Protein AF-A0A846ADL7-F1 (afdb_monomer_lite)

Secondary structure (DSSP, 8-state):
----HHHHHTTT--SS-----TTHHHHHHHHHHHT--GGG--HHHH---THHHHHHHHHHHHHHHHHHHHHHHHHHHHHHHTT-

Structure (mmCIF, N/CA/C/O backbone):
data_AF-A0A846ADL7-F1
#
_entry.id   AF-A0A846ADL7-F1
#
loop_
_atom_site.group_PDB
_atom_site.id
_atom_site.type_symbol
_atom_site.label_atom_id
_atom_site.label_alt_id
_atom_site.label_comp_id
_atom_site.label_asym_id
_atom_site.label_entity_id
_atom_site.label_seq_id
_atom_site.pdbx_PDB_ins_code
_atom_site.Cartn_x
_atom_site.Cartn_y
_atom_site.Cartn_z
_atom_site.occupancy
_atom_site.B_iso_or_equiv
_atom_site.auth_seq_id
_atom_site.auth_comp_id
_atom_site.auth_asym_id
_atom_site.auth_atom_id
_atom_site.pdbx_PDB_model_num
ATOM 1 N N . MET A 1 1 ? 26.172 -8.124 -6.457 1.00 53.97 1 MET A N 1
ATOM 2 C CA . MET A 1 1 ? 25.499 -8.034 -7.770 1.00 53.97 1 MET A CA 1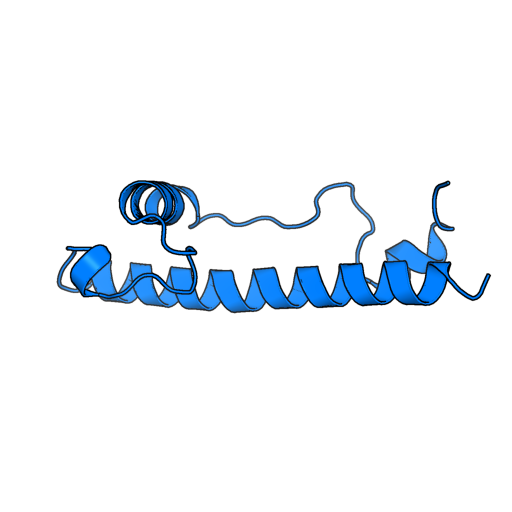
ATOM 3 C C . MET A 1 1 ? 24.593 -6.817 -7.755 1.00 53.97 1 MET A C 1
ATOM 5 O O . MET A 1 1 ? 23.840 -6.669 -6.804 1.00 53.97 1 MET A O 1
ATOM 9 N N . LEU A 1 2 ? 24.709 -5.947 -8.757 1.00 75.56 2 LEU A N 1
ATOM 10 C CA . LEU A 1 2 ? 23.813 -4.814 -9.008 1.00 75.56 2 LEU A CA 1
ATOM 11 C C . LEU A 1 2 ? 23.278 -4.971 -10.434 1.00 75.56 2 LEU A C 1
ATOM 13 O O . LEU A 1 2 ? 24.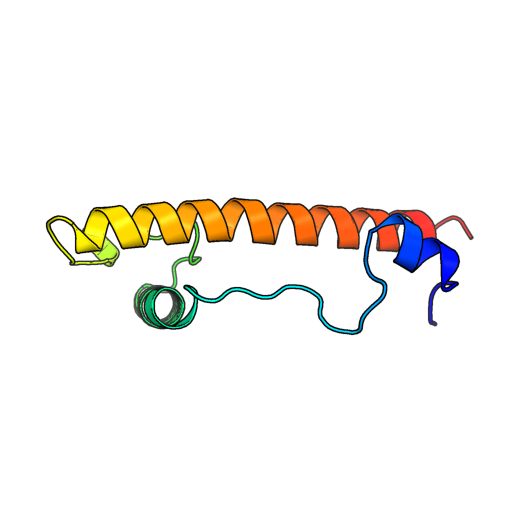036 -5.387 -11.312 1.00 75.56 2 LEU A O 1
ATOM 17 N N . LEU A 1 3 ? 21.993 -4.689 -10.655 1.00 84.19 3 LEU A N 1
ATOM 18 C CA . LEU A 1 3 ? 21.401 -4.767 -11.993 1.00 84.19 3 LEU A CA 1
ATOM 19 C C . LEU A 1 3 ? 21.891 -3.592 -12.861 1.00 84.19 3 LEU A C 1
ATOM 21 O O . LEU A 1 3 ? 22.298 -2.559 -12.328 1.00 84.19 3 LEU A O 1
ATOM 25 N N . PRO A 1 4 ? 21.850 -3.700 -14.199 1.00 86.44 4 PRO A N 1
ATOM 26 C CA . PRO A 1 4 ? 22.123 -2.557 -15.065 1.00 86.44 4 PRO A CA 1
ATOM 27 C C . PRO A 1 4 ? 21.118 -1.417 -14.831 1.00 86.44 4 PRO A C 1
ATOM 29 O O . PRO A 1 4 ? 19.919 -1.666 -14.713 1.00 86.44 4 PRO A O 1
ATOM 32 N N . ASN A 1 5 ? 21.576 -0.159 -14.871 1.00 85.81 5 ASN A N 1
ATOM 33 C CA . ASN A 1 5 ? 20.732 1.034 -14.658 1.00 85.81 5 ASN A CA 1
ATOM 34 C C . ASN A 1 5 ? 19.465 1.061 -15.529 1.00 85.81 5 ASN A C 1
ATOM 36 O O . ASN A 1 5 ? 18.405 1.465 -15.065 1.00 85.81 5 ASN A O 1
ATOM 40 N N . LYS A 1 6 ? 19.543 0.553 -16.766 1.00 86.44 6 LYS A N 1
ATOM 41 C CA . LYS A 1 6 ? 18.393 0.447 -17.678 1.00 86.44 6 LYS A CA 1
ATOM 42 C C . LYS A 1 6 ? 17.236 -0.375 -17.089 1.00 86.44 6 LYS A C 1
ATOM 44 O O . LYS A 1 6 ? 16.077 -0.064 -17.350 1.00 86.44 6 LYS A O 1
ATOM 49 N N . VAL A 1 7 ? 17.543 -1.410 -16.305 1.00 86.38 7 VAL A N 1
ATOM 50 C CA . VAL A 1 7 ? 16.542 -2.278 -15.666 1.00 86.38 7 VAL A CA 1
ATOM 51 C C . VAL A 1 7 ? 15.824 -1.515 -14.551 1.00 86.38 7 VAL A C 1
ATOM 53 O O . VAL A 1 7 ? 14.597 -1.522 -14.512 1.00 86.38 7 VAL A O 1
ATOM 56 N N . TYR A 1 8 ? 16.558 -0.763 -13.726 1.00 87.19 8 TYR A N 1
ATOM 57 C CA . TYR A 1 8 ? 15.972 0.117 -12.709 1.00 87.19 8 TYR A CA 1
ATOM 58 C C . TYR A 1 8 ? 15.096 1.220 -13.323 1.00 87.19 8 TYR A C 1
ATOM 60 O O . TYR A 1 8 ? 13.964 1.424 -12.882 1.00 87.19 8 TYR A O 1
ATOM 68 N N . SER A 1 9 ? 15.559 1.864 -14.399 1.00 87.06 9 SER A N 1
ATOM 69 C CA . SER A 1 9 ? 14.782 2.887 -15.108 1.00 87.06 9 SER A CA 1
ATOM 70 C C . SER A 1 9 ? 13.487 2.352 -15.717 1.00 87.06 9 SER A C 1
ATOM 72 O O . SER A 1 9 ? 12.502 3.080 -15.764 1.00 87.06 9 SER A O 1
ATOM 74 N N . SER A 1 10 ? 13.448 1.080 -16.134 1.00 87.12 10 SER A N 1
ATOM 75 C CA . SER A 1 10 ? 12.221 0.455 -16.654 1.00 87.12 10 SER A CA 1
ATOM 76 C C . SER A 1 10 ? 11.112 0.285 -15.608 1.00 87.12 10 SER A C 1
ATOM 78 O O . SER A 1 10 ? 9.963 0.072 -15.978 1.00 87.12 10 SER A O 1
ATOM 80 N N . GLN A 1 11 ? 11.455 0.365 -14.318 1.00 87.00 11 GLN A N 1
ATOM 81 C CA . GLN A 1 11 ? 10.524 0.250 -13.191 1.00 87.00 11 GLN A CA 1
ATOM 82 C C . GLN A 1 11 ? 10.334 1.589 -12.453 1.00 87.00 11 GLN A C 1
ATOM 84 O O . GLN A 1 11 ? 9.872 1.598 -11.313 1.00 87.00 11 GLN A O 1
ATOM 89 N N . ASP A 1 12 ? 10.720 2.715 -13.069 1.00 85.38 12 ASP A N 1
ATOM 90 C CA . ASP A 1 12 ? 10.719 4.051 -12.450 1.00 85.38 12 ASP A CA 1
ATOM 91 C C . ASP A 1 12 ? 11.523 4.130 -11.136 1.00 85.38 12 ASP A C 1
ATOM 93 O O . ASP A 1 12 ? 11.207 4.914 -10.241 1.00 85.38 12 ASP A O 1
ATOM 97 N N . MET A 1 13 ? 12.579 3.324 -11.001 1.00 85.94 13 MET A N 1
ATOM 98 C CA . MET A 1 13 ? 13.456 3.294 -9.823 1.00 85.94 13 MET A CA 1
ATOM 99 C C . MET A 1 13 ? 14.771 4.022 -10.111 1.00 85.94 13 MET A C 1
ATOM 101 O O . MET A 1 13 ? 15.855 3.451 -10.039 1.00 85.94 13 MET A O 1
ATOM 105 N N . ASN A 1 14 ? 14.659 5.289 -10.510 1.00 82.88 14 ASN A N 1
ATOM 106 C CA . ASN A 1 14 ? 15.806 6.115 -10.906 1.00 82.88 14 ASN A CA 1
ATOM 107 C C . ASN A 1 14 ? 16.527 6.773 -9.719 1.00 82.88 14 ASN A C 1
ATOM 109 O O . ASN A 1 14 ? 17.618 7.315 -9.891 1.00 82.88 14 ASN A O 1
ATOM 113 N N . ASP A 1 15 ? 15.924 6.745 -8.533 1.00 82.44 15 ASP A N 1
ATOM 114 C CA . ASP A 1 15 ? 16.507 7.247 -7.297 1.00 82.44 15 ASP A CA 1
ATOM 115 C C . ASP A 1 15 ? 16.691 6.114 -6.271 1.00 82.44 15 ASP A C 1
ATOM 117 O O . ASP A 1 15 ? 16.256 4.976 -6.453 1.00 82.44 15 ASP A O 1
ATOM 121 N N . TYR A 1 16 ? 17.367 6.430 -5.166 1.00 81.69 16 TYR A N 1
ATOM 122 C CA . TYR A 1 16 ? 17.502 5.511 -4.033 1.00 81.69 16 TYR A CA 1
ATOM 123 C C . TYR A 1 16 ? 16.265 5.526 -3.112 1.00 81.69 16 TYR A C 1
ATOM 125 O O . TYR A 1 16 ? 16.271 4.890 -2.056 1.00 81.69 16 TYR A O 1
ATOM 133 N N . CYS A 1 17 ? 15.210 6.265 -3.469 1.00 85.81 17 CYS A N 1
ATOM 134 C CA . CYS A 1 17 ? 13.988 6.393 -2.691 1.00 85.81 17 CYS A CA 1
ATOM 135 C C . CYS A 1 17 ? 12.928 5.426 -3.227 1.00 85.81 17 CYS A C 1
ATOM 137 O O . CYS A 1 17 ? 12.162 5.736 -4.129 1.00 85.81 17 CYS A O 1
ATOM 139 N N . LEU A 1 18 ? 12.829 4.246 -2.611 1.00 85.94 18 LEU A N 1
ATOM 140 C CA . LEU A 1 18 ? 11.871 3.221 -3.046 1.00 85.94 18 L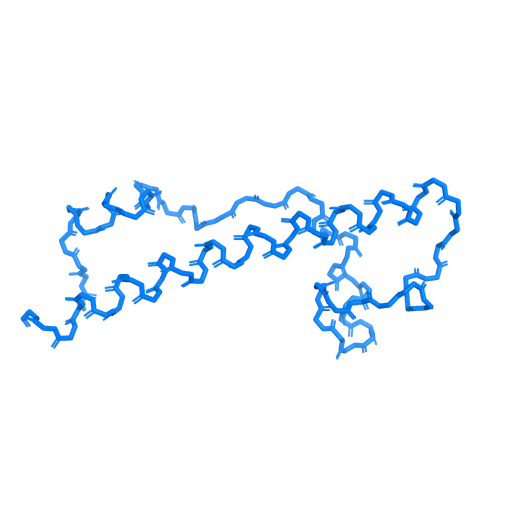EU A CA 1
ATOM 141 C C . LEU A 1 18 ? 10.425 3.734 -3.084 1.00 85.94 18 LEU A C 1
ATOM 143 O O . LEU A 1 18 ? 9.687 3.461 -4.028 1.00 85.94 18 LEU A O 1
ATOM 147 N N . ILE A 1 19 ? 10.012 4.452 -2.036 1.00 87.19 19 ILE A N 1
ATOM 148 C CA . ILE A 1 19 ? 8.676 5.028 -1.933 1.00 87.19 19 ILE A CA 1
ATOM 149 C C . ILE A 1 19 ? 8.622 6.108 -0.853 1.00 87.19 19 ILE A C 1
ATOM 151 O O . ILE A 1 19 ? 9.252 5.990 0.199 1.00 87.19 19 ILE A O 1
ATOM 155 N N . LYS A 1 20 ? 7.813 7.147 -1.081 1.00 84.12 20 LYS A N 1
ATOM 156 C CA . LYS A 1 20 ? 7.508 8.186 -0.089 1.00 84.12 20 LYS A CA 1
ATOM 157 C C . LYS A 1 20 ? 6.055 8.068 0.364 1.00 84.12 20 LYS A C 1
ATOM 159 O O . LYS A 1 20 ? 5.145 8.067 -0.469 1.00 84.12 20 LYS A O 1
ATOM 164 N N . MET A 1 21 ? 5.832 7.988 1.674 1.00 81.12 21 MET A N 1
ATOM 165 C CA . MET A 1 21 ? 4.500 7.820 2.267 1.00 81.12 21 MET A CA 1
ATOM 166 C C . MET A 1 21 ? 4.319 8.793 3.433 1.00 81.12 21 MET A C 1
ATOM 168 O O . MET A 1 21 ? 4.884 8.593 4.504 1.00 81.12 21 MET A O 1
ATOM 172 N N . SER A 1 22 ? 3.555 9.862 3.213 1.00 74.12 22 SER A N 1
ATOM 173 C CA . SER A 1 22 ? 3.379 10.943 4.193 1.00 74.12 22 SER A CA 1
ATOM 174 C C . SER A 1 22 ? 2.467 10.552 5.365 1.00 74.12 22 SER A C 1
ATOM 176 O O . SER A 1 22 ? 2.709 10.973 6.490 1.00 74.12 22 SER A O 1
ATOM 178 N N . ASP A 1 23 ? 1.468 9.699 5.124 1.00 71.06 23 ASP A N 1
ATOM 179 C CA . ASP A 1 23 ? 0.406 9.382 6.095 1.00 71.06 23 ASP A CA 1
ATOM 180 C C . ASP A 1 23 ? 0.695 8.124 6.942 1.00 71.06 23 ASP A C 1
ATOM 182 O O . ASP A 1 23 ? -0.157 7.623 7.675 1.00 71.06 23 ASP A O 1
ATOM 186 N N . PHE A 1 24 ? 1.915 7.586 6.849 1.00 76.00 24 PHE A N 1
ATOM 187 C CA . PHE A 1 24 ? 2.296 6.324 7.490 1.00 76.00 24 PHE A CA 1
ATOM 188 C C . PHE A 1 24 ? 2.500 6.442 9.007 1.00 76.00 24 PHE A C 1
ATOM 190 O O . PHE A 1 24 ? 2.230 5.490 9.736 1.00 76.00 24 PHE A O 1
ATOM 197 N N . SER A 1 25 ? 2.948 7.601 9.498 1.00 79.00 25 SER A N 1
ATOM 198 C CA . SER A 1 25 ? 3.426 7.775 10.879 1.00 79.00 25 SER A CA 1
ATOM 199 C C . SER A 1 25 ? 2.380 7.450 11.949 1.00 79.00 25 SER A C 1
ATOM 201 O O . SER A 1 25 ? 2.712 6.874 12.982 1.00 79.00 25 SER A O 1
ATOM 203 N N . SER A 1 26 ? 1.109 7.774 11.709 1.00 79.94 26 SER A N 1
ATOM 204 C CA . SER A 1 26 ? 0.026 7.462 12.652 1.00 79.94 26 SER A CA 1
ATOM 205 C C . SER A 1 26 ? -0.445 6.012 12.525 1.00 79.94 26 SER A C 1
ATOM 207 O O . SER A 1 26 ? -0.690 5.343 13.527 1.00 79.94 26 SER A O 1
ATOM 209 N N . LEU A 1 27 ? -0.522 5.500 11.294 1.00 85.12 27 LEU A N 1
ATOM 210 C CA . LEU A 1 27 ? -0.970 4.139 11.002 1.00 85.12 27 LEU A CA 1
ATOM 211 C C . LEU A 1 27 ? 0.015 3.074 11.503 1.00 85.12 27 LEU A C 1
ATOM 213 O O . LEU A 1 27 ? -0.412 2.034 12.007 1.00 85.12 27 LEU A O 1
ATOM 217 N N . ILE A 1 28 ? 1.324 3.324 11.407 1.00 88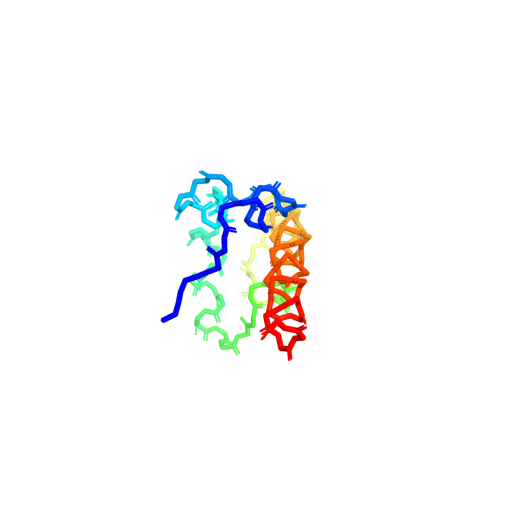.75 28 ILE A N 1
ATOM 218 C CA . ILE A 1 28 ? 2.342 2.354 11.826 1.00 88.75 28 ILE A CA 1
ATOM 219 C C . ILE A 1 28 ? 2.339 2.129 13.339 1.00 88.75 28 ILE A C 1
ATOM 221 O O . ILE A 1 28 ? 2.484 0.993 13.786 1.00 88.75 28 ILE A O 1
ATOM 225 N N . ALA A 1 29 ? 2.083 3.175 14.128 1.00 88.81 29 ALA A N 1
ATOM 226 C CA . ALA A 1 29 ? 1.967 3.051 15.577 1.00 88.81 29 ALA A CA 1
ATOM 227 C C . ALA A 1 29 ? 0.797 2.129 15.966 1.00 88.81 29 ALA A C 1
ATOM 229 O O . ALA A 1 29 ? 0.941 1.258 16.824 1.00 88.81 29 ALA A O 1
ATOM 230 N N . ILE A 1 30 ? -0.354 2.269 15.303 1.00 89.12 30 ILE A N 1
ATOM 231 C CA . ILE A 1 30 ? -1.529 1.412 15.534 1.00 89.12 30 ILE A CA 1
ATOM 232 C C . ILE A 1 30 ? -1.234 -0.022 15.071 1.00 89.12 30 ILE A C 1
ATOM 234 O O . ILE A 1 30 ? -1.472 -0.975 15.812 1.00 89.12 30 ILE A O 1
ATOM 238 N N . SER A 1 31 ? -0.647 -0.177 13.881 1.00 91.69 31 SER A N 1
ATOM 239 C CA . SER A 1 31 ? -0.237 -1.466 13.308 1.00 91.69 31 SER A CA 1
ATOM 240 C C . SER A 1 31 ? 0.669 -2.268 14.241 1.00 91.69 31 SER A C 1
ATOM 242 O O . SER A 1 31 ? 0.415 -3.452 14.469 1.00 91.69 31 SER A O 1
ATOM 244 N N . GLN A 1 32 ? 1.674 -1.623 14.837 1.00 92.31 32 GLN A N 1
ATOM 245 C CA . GLN A 1 32 ? 2.601 -2.257 15.776 1.00 92.31 32 GLN A CA 1
ATOM 246 C C . GLN A 1 32 ? 1.906 -2.700 17.066 1.00 92.31 32 GLN A C 1
ATOM 248 O O . GLN A 1 32 ? 2.121 -3.823 17.522 1.00 92.31 32 GLN A O 1
ATOM 253 N N . ASN A 1 33 ? 1.029 -1.860 17.624 1.00 91.62 33 ASN A N 1
ATOM 254 C CA . ASN A 1 33 ? 0.266 -2.196 18.829 1.00 91.62 33 ASN A CA 1
ATOM 255 C C . ASN A 1 33 ? -0.694 -3.371 18.598 1.00 91.62 33 ASN A C 1
ATOM 257 O O . ASN A 1 33 ? -0.778 -4.285 19.417 1.00 91.62 33 ASN A O 1
ATOM 261 N N . CYS A 1 34 ? -1.401 -3.373 17.467 1.00 92.12 34 CYS A N 1
ATOM 262 C CA . CYS A 1 34 ? -2.371 -4.408 17.115 1.00 92.12 34 CYS A CA 1
ATOM 263 C C . CYS A 1 34 ? -1.749 -5.631 16.426 1.00 92.12 34 CYS A C 1
ATOM 265 O O . CYS A 1 34 ? -2.479 -6.566 16.097 1.00 92.12 34 CYS A O 1
ATOM 267 N N . LYS A 1 35 ? -0.434 -5.623 16.165 1.00 92.25 35 LYS A N 1
ATOM 268 C CA . LYS A 1 35 ? 0.292 -6.659 15.403 1.00 92.25 35 LYS A CA 1
ATOM 269 C C . LYS A 1 35 ? -0.401 -7.018 14.084 1.00 92.25 35 LYS A C 1
ATOM 271 O O . LYS A 1 35 ? -0.454 -8.176 13.683 1.00 92.25 35 LYS A O 1
ATOM 276 N N . THR A 1 36 ? -0.976 -6.012 13.437 1.00 92.00 36 THR A N 1
ATOM 277 C CA . THR A 1 36 ? -1.778 -6.152 12.219 1.00 92.00 36 THR A CA 1
ATOM 278 C C . THR A 1 36 ? -1.137 -5.297 11.134 1.00 92.00 36 THR A C 1
ATOM 280 O O . THR A 1 36 ? -0.791 -4.154 11.433 1.00 92.00 36 THR A O 1
ATOM 283 N N . PRO A 1 37 ? -0.954 -5.787 9.895 1.00 90.38 37 PRO A N 1
ATOM 284 C CA . PRO A 1 37 ? -0.410 -4.980 8.804 1.00 90.38 37 PRO A CA 1
ATOM 285 C C . PRO A 1 37 ? -1.181 -3.667 8.617 1.00 90.38 37 PRO A C 1
ATOM 287 O O . PRO A 1 37 ? -2.401 -3.647 8.759 1.00 90.38 37 PRO A O 1
ATOM 290 N N . VAL A 1 38 ? -0.490 -2.577 8.261 1.00 90.25 38 VAL A N 1
ATOM 291 C CA . VAL A 1 38 ? -1.103 -1.239 8.120 1.00 90.25 38 VAL A CA 1
ATOM 292 C C . VAL A 1 38 ? -2.330 -1.253 7.204 1.00 90.25 38 VAL A C 1
ATOM 294 O O . VAL A 1 38 ? -3.377 -0.738 7.587 1.00 90.25 38 VAL A O 1
ATOM 297 N N . PHE A 1 39 ? -2.236 -1.908 6.045 1.00 89.06 39 PHE A N 1
ATOM 298 C CA . PHE A 1 39 ? -3.335 -2.047 5.078 1.00 89.06 39 PHE A CA 1
ATOM 299 C C . PHE A 1 39 ? -4.481 -2.969 5.534 1.00 89.06 39 PHE A C 1
ATOM 301 O O . PHE A 1 39 ? -5.496 -3.045 4.852 1.00 89.06 39 PHE A O 1
ATOM 308 N N . ALA A 1 40 ? -4.313 -3.691 6.645 1.00 91.19 40 ALA A N 1
ATOM 309 C CA . ALA A 1 40 ? -5.278 -4.649 7.184 1.00 91.19 40 ALA A CA 1
ATOM 310 C C . ALA A 1 40 ? -5.868 -4.211 8.538 1.00 91.19 40 ALA A C 1
ATOM 312 O O . ALA A 1 40 ? -6.633 -4.959 9.145 1.00 91.19 40 ALA A O 1
ATOM 313 N N . LEU A 1 41 ? -5.509 -3.019 9.031 1.00 90.81 41 LEU A N 1
ATOM 314 C CA . LEU A 1 41 ? -6.094 -2.447 10.242 1.00 90.81 41 LEU A CA 1
ATOM 315 C C . LEU A 1 41 ? -7.609 -2.285 10.097 1.00 90.81 41 LEU A C 1
ATOM 317 O O . LEU A 1 41 ? -8.103 -1.709 9.130 1.00 90.81 41 LEU A O 1
ATOM 321 N N . THR A 1 42 ? -8.338 -2.763 11.094 1.00 89.12 42 THR A N 1
ATOM 322 C CA . THR A 1 42 ? -9.798 -2.648 11.166 1.00 89.12 42 THR A CA 1
ATOM 323 C C . THR A 1 42 ? -10.221 -1.323 11.802 1.00 89.12 42 THR A C 1
ATOM 325 O O . THR A 1 42 ? -9.447 -0.677 12.519 1.00 89.12 42 THR A O 1
ATOM 328 N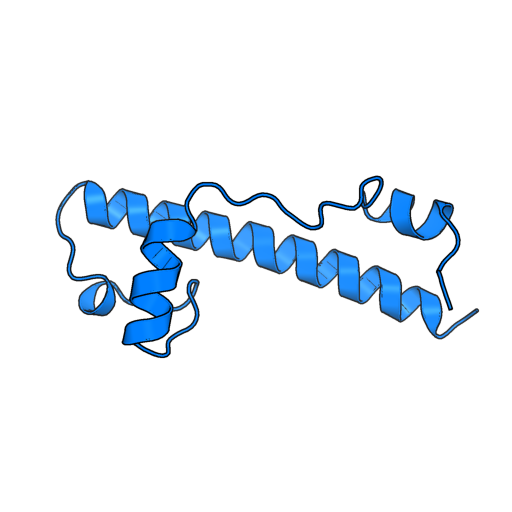 N . LYS A 1 43 ? -11.476 -0.913 11.583 1.00 87.56 43 LYS A N 1
ATOM 329 C CA . LYS A 1 43 ? -12.036 0.311 12.186 1.00 87.56 43 LYS A CA 1
ATOM 330 C C . LYS A 1 43 ? -11.976 0.248 13.715 1.00 87.56 43 LYS A C 1
ATOM 332 O O . LYS A 1 43 ? -11.650 1.233 14.376 1.00 87.56 43 LYS A O 1
ATOM 337 N N . GLU A 1 44 ? -12.210 -0.938 14.264 1.00 87.19 44 GLU A N 1
ATOM 338 C CA . GLU A 1 44 ? -12.194 -1.248 15.691 1.00 87.19 44 GLU A CA 1
ATOM 339 C C . GLU A 1 44 ? -10.786 -1.127 16.290 1.00 87.19 44 GLU A C 1
ATOM 341 O O . GLU A 1 44 ? -10.634 -0.722 17.443 1.00 87.19 44 GLU A O 1
ATOM 346 N N . GLN A 1 45 ? -9.745 -1.447 15.516 1.00 87.06 45 GLN A N 1
ATOM 347 C CA . GLN A 1 45 ? -8.344 -1.294 15.924 1.00 87.06 45 GLN A CA 1
ATOM 348 C C . GLN A 1 45 ? -7.869 0.158 15.857 1.00 87.06 45 GLN A C 1
ATOM 350 O O . GLN A 1 45 ? -7.091 0.581 16.710 1.00 87.06 45 GLN A O 1
ATOM 355 N N . ILE A 1 46 ? -8.355 0.930 14.881 1.00 85.25 46 ILE A N 1
ATOM 356 C CA . ILE A 1 46 ? -8.009 2.349 14.734 1.00 85.25 46 ILE A CA 1
ATOM 357 C C . ILE A 1 46 ? -8.560 3.170 15.910 1.00 85.25 46 ILE A C 1
ATOM 359 O O . ILE A 1 46 ? -7.922 4.135 16.324 1.00 85.25 46 ILE A O 1
ATOM 363 N N . ARG A 1 47 ? -9.706 2.774 16.491 1.00 80.81 47 ARG A N 1
ATOM 364 C CA . ARG A 1 47 ? -10.328 3.412 17.676 1.00 80.81 47 ARG A CA 1
ATOM 365 C C . ARG A 1 47 ? -10.532 4.930 17.534 1.00 80.81 47 ARG A C 1
ATOM 367 O O . ARG A 1 47 ? -10.584 5.650 18.528 1.00 80.81 47 ARG A O 1
ATOM 374 N N . GLN A 1 48 ? -10.661 5.419 16.302 1.00 79.44 48 GLN A N 1
ATOM 375 C CA . GLN A 1 48 ? -11.007 6.805 15.981 1.00 79.44 48 GLN A CA 1
ATOM 376 C C . GLN A 1 48 ? -12.424 6.859 15.409 1.00 79.44 48 GLN A C 1
ATOM 378 O O . GLN A 1 48 ? -12.907 5.880 14.844 1.00 79.44 48 GLN A O 1
ATOM 383 N N . GLY A 1 49 ? -13.089 8.004 15.550 1.00 83.38 49 GLY A N 1
ATOM 384 C CA . GLY A 1 49 ? -14.438 8.235 15.033 1.00 83.38 49 GLY A CA 1
ATOM 385 C C . GLY A 1 49 ? -14.518 9.475 14.143 1.00 83.38 49 GLY A C 1
ATOM 386 O O . GLY A 1 49 ? -13.612 10.311 14.131 1.00 83.38 49 GLY A O 1
ATOM 387 N N . GLY A 1 50 ? -15.619 9.593 13.400 1.00 85.69 50 GLY A N 1
ATOM 388 C CA . GLY A 1 50 ? -15.905 10.750 12.547 1.00 85.69 50 GLY A CA 1
ATOM 389 C C . GLY A 1 50 ? -14.919 10.923 11.386 1.00 85.69 50 GLY A C 1
ATOM 390 O O . GLY A 1 50 ? -14.361 9.952 10.877 1.00 85.69 50 GLY A O 1
ATOM 391 N N . GLN A 1 51 ? -14.683 12.177 10.990 1.00 85.06 51 GLN A N 1
ATOM 392 C CA . GLN A 1 51 ? -13.854 12.537 9.829 1.00 85.06 51 GLN A CA 1
ATOM 393 C C . GLN A 1 51 ? -12.424 11.977 9.893 1.00 85.06 51 GLN A C 1
ATOM 395 O O . GLN A 1 51 ? -11.814 11.694 8.863 1.00 85.06 51 GLN A O 1
ATOM 400 N N . VAL A 1 52 ? -11.886 11.802 11.104 1.00 84.81 52 VAL A N 1
ATOM 401 C CA . VAL A 1 52 ? -10.538 11.262 11.308 1.00 84.81 52 VAL A 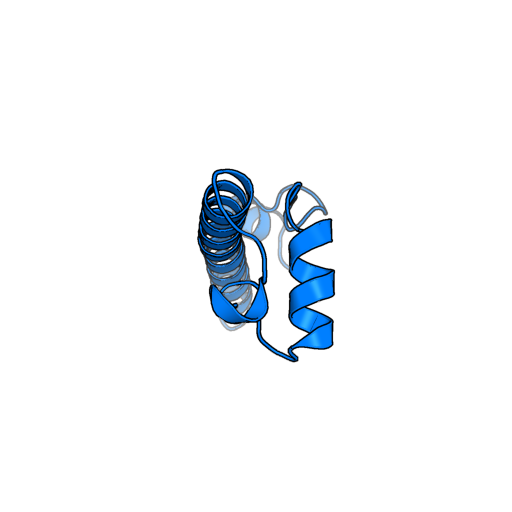CA 1
ATOM 402 C C . VAL A 1 52 ? -10.479 9.796 10.889 1.00 84.81 52 VAL A C 1
ATOM 404 O O . VAL A 1 52 ? -9.547 9.412 10.192 1.00 84.81 52 VAL A O 1
ATOM 407 N N . LEU A 1 53 ? -11.494 8.992 11.229 1.00 87.44 53 LEU A N 1
ATOM 408 C CA . LEU A 1 53 ? -11.562 7.591 10.806 1.00 87.44 53 LEU A CA 1
ATOM 409 C C . LEU A 1 53 ? -11.602 7.477 9.281 1.00 87.44 53 LEU A C 1
ATOM 411 O O . LEU A 1 53 ? -10.866 6.680 8.709 1.00 87.44 53 LEU A O 1
ATOM 415 N N . GLU A 1 54 ? -12.422 8.292 8.618 1.00 88.12 54 GLU A N 1
ATOM 416 C CA . GLU A 1 54 ? -12.506 8.298 7.155 1.00 88.12 54 GLU A CA 1
ATOM 417 C C . GLU A 1 54 ? -11.167 8.648 6.502 1.00 88.12 54 GLU A C 1
ATOM 419 O O . GLU A 1 54 ? -10.755 7.994 5.544 1.00 88.12 54 GLU A O 1
ATOM 424 N N . ASN A 1 55 ? -10.467 9.653 7.031 1.00 87.56 55 ASN A N 1
ATOM 425 C CA . ASN A 1 55 ? -9.153 10.046 6.529 1.00 87.56 55 ASN A CA 1
ATOM 426 C C . ASN A 1 55 ? -8.112 8.947 6.766 1.00 87.56 55 ASN A C 1
ATOM 428 O O . ASN A 1 55 ? -7.328 8.649 5.868 1.00 87.56 55 ASN A O 1
ATOM 432 N N . THR A 1 56 ? -8.139 8.298 7.931 1.00 86.88 56 THR A N 1
ATOM 433 C CA . THR A 1 56 ? -7.250 7.176 8.255 1.00 86.88 56 THR A CA 1
ATOM 434 C C . THR A 1 56 ? -7.496 5.975 7.337 1.00 86.88 56 THR A C 1
ATOM 436 O O . THR A 1 56 ? -6.538 5.358 6.876 1.00 86.88 56 THR A O 1
ATOM 439 N N . LEU A 1 57 ? -8.754 5.670 7.003 1.00 88.00 57 LEU A N 1
ATOM 440 C CA . LEU A 1 57 ? -9.093 4.608 6.046 1.00 88.00 57 LEU A CA 1
ATOM 441 C C . LEU A 1 57 ? -8.635 4.956 4.621 1.00 88.00 57 LEU A C 1
ATOM 443 O O . LEU A 1 57 ? -8.028 4.127 3.953 1.00 88.00 57 LEU A O 1
ATOM 447 N N . LYS A 1 58 ? -8.815 6.204 4.171 1.00 89.31 58 LYS A N 1
ATOM 448 C CA . LYS A 1 58 ? -8.280 6.657 2.872 1.00 89.31 58 LYS A CA 1
ATOM 449 C C . LYS A 1 58 ? -6.752 6.590 2.817 1.00 89.31 58 LYS A C 1
ATOM 451 O O . LYS A 1 58 ? -6.180 6.215 1.792 1.00 89.31 58 LYS A O 1
ATOM 456 N N . ALA A 1 59 ? -6.083 6.942 3.913 1.00 88.56 59 ALA A N 1
ATOM 457 C CA . ALA A 1 59 ? -4.636 6.816 4.038 1.00 88.56 59 ALA A CA 1
ATOM 458 C C . ALA A 1 59 ? -4.195 5.345 4.003 1.00 88.56 59 ALA A C 1
ATOM 460 O O . ALA A 1 59 ? -3.190 5.022 3.373 1.00 88.56 59 ALA A O 1
ATOM 461 N N . GLN A 1 60 ? -4.967 4.444 4.617 1.00 90.12 60 GLN A N 1
ATOM 462 C CA . GLN A 1 60 ? -4.750 3.001 4.544 1.00 90.12 60 GLN A CA 1
ATOM 463 C C . GLN A 1 60 ? -4.887 2.469 3.109 1.00 90.12 60 GLN A C 1
ATOM 465 O O . GLN A 1 60 ? -4.025 1.711 2.662 1.00 90.12 60 GLN A O 1
ATOM 470 N N . ASP A 1 61 ? -5.926 2.878 2.379 1.00 90.44 61 ASP A N 1
ATOM 471 C CA . ASP A 1 61 ? -6.120 2.503 0.974 1.00 90.44 61 ASP A CA 1
ATOM 472 C C . ASP A 1 61 ? -4.963 3.008 0.106 1.00 90.44 61 ASP A C 1
ATOM 474 O O . ASP A 1 61 ? -4.331 2.239 -0.615 1.00 90.44 61 ASP A O 1
ATOM 478 N N . THR A 1 62 ? -4.600 4.282 0.272 1.00 90.12 62 THR A N 1
ATOM 479 C CA . THR A 1 62 ? -3.449 4.885 -0.414 1.00 90.12 62 THR A CA 1
ATOM 480 C C . THR A 1 62 ? -2.155 4.148 -0.077 1.00 90.12 62 THR A C 1
ATOM 482 O O . THR A 1 62 ? -1.293 3.979 -0.942 1.00 90.12 62 THR A O 1
ATOM 485 N N . PHE A 1 63 ? -1.998 3.700 1.174 1.00 90.00 63 PHE A N 1
ATOM 486 C CA . PHE A 1 63 ? -0.851 2.905 1.590 1.00 90.00 63 PHE A CA 1
ATOM 487 C C . PHE A 1 63 ? -0.802 1.577 0.842 1.00 90.00 63 PHE A C 1
ATOM 489 O O . PHE A 1 63 ? 0.248 1.231 0.302 1.00 90.00 63 PHE A O 1
ATOM 496 N N . ARG A 1 64 ? -1.924 0.852 0.792 1.00 92.25 64 ARG A N 1
ATOM 497 C CA . ARG A 1 64 ? -2.027 -0.439 0.105 1.00 92.25 64 ARG A CA 1
ATOM 498 C C . ARG A 1 64 ? -1.619 -0.309 -1.357 1.00 92.25 64 ARG A C 1
ATOM 500 O O . ARG A 1 64 ? -0.723 -1.024 -1.786 1.00 92.25 64 ARG A O 1
ATOM 507 N N . ASP A 1 65 ? -2.203 0.636 -2.084 1.00 92.25 65 ASP A N 1
ATOM 508 C CA . ASP A 1 65 ? -1.984 0.771 -3.528 1.00 92.25 65 ASP A CA 1
ATOM 509 C C . ASP A 1 65 ? -0.520 1.119 -3.846 1.00 92.25 65 ASP A C 1
ATOM 511 O O . ASP A 1 65 ? 0.113 0.536 -4.733 1.00 92.25 65 ASP A O 1
ATOM 515 N N . ARG A 1 66 ? 0.059 2.030 -3.057 1.00 91.38 66 ARG A N 1
ATOM 516 C CA . ARG A 1 66 ? 1.472 2.419 -3.143 1.00 91.38 66 ARG A CA 1
ATOM 517 C C . ARG A 1 66 ? 2.410 1.257 -2.827 1.00 91.38 66 ARG A C 1
ATOM 519 O O . ARG A 1 66 ? 3.382 1.040 -3.549 1.00 91.38 66 ARG A O 1
ATOM 526 N N . PHE A 1 67 ? 2.124 0.513 -1.763 1.00 91.50 67 PHE A N 1
ATOM 527 C CA . PHE A 1 67 ? 2.938 -0.625 -1.349 1.00 91.50 67 PHE A CA 1
ATOM 528 C C . PHE A 1 67 ? 2.870 -1.771 -2.366 1.00 91.50 67 PHE A C 1
ATOM 530 O O . PHE A 1 67 ? 3.908 -2.326 -2.714 1.00 91.50 67 PHE A O 1
ATOM 537 N N . SER A 1 68 ? 1.683 -2.076 -2.898 1.00 93.81 68 SER A N 1
ATOM 538 C CA . SER A 1 68 ? 1.495 -3.057 -3.974 1.00 93.81 68 SER A CA 1
ATOM 539 C C . SER A 1 68 ? 2.267 -2.671 -5.233 1.00 93.81 68 SER A C 1
ATOM 541 O O . SER A 1 68 ? 3.026 -3.483 -5.748 1.00 93.81 68 SER A O 1
ATOM 543 N N . THR A 1 69 ? 2.180 -1.408 -5.659 1.00 92.56 69 THR A N 1
ATOM 544 C CA . THR A 1 69 ? 2.941 -0.912 -6.818 1.00 92.56 69 THR A CA 1
ATOM 545 C C . THR A 1 69 ? 4.449 -1.086 -6.626 1.00 92.56 69 THR A C 1
ATOM 547 O O . THR A 1 69 ? 5.160 -1.485 -7.548 1.00 92.56 69 THR A O 1
ATOM 550 N N . LEU A 1 70 ? 4.964 -0.796 -5.426 1.00 92.62 70 LEU A N 1
ATOM 551 C CA . LEU A 1 70 ? 6.373 -1.034 -5.116 1.00 92.62 70 LEU A CA 1
ATOM 552 C C . LEU A 1 70 ? 6.712 -2.529 -5.154 1.00 92.62 70 LEU A C 1
ATOM 554 O O . LEU A 1 70 ? 7.745 -2.894 -5.712 1.00 92.62 70 LEU A O 1
ATOM 558 N N . ALA A 1 71 ? 5.866 -3.388 -4.585 1.00 93.25 71 ALA A N 1
ATOM 559 C CA . ALA A 1 71 ? 6.079 -4.832 -4.605 1.00 93.25 71 ALA A CA 1
ATOM 560 C C . ALA A 1 71 ? 6.179 -5.363 -6.044 1.00 93.25 71 ALA A C 1
ATOM 562 O O . ALA A 1 71 ? 7.133 -6.076 -6.353 1.00 93.25 71 ALA A O 1
ATOM 563 N N . ASP A 1 72 ? 5.280 -4.939 -6.935 1.00 93.50 72 ASP A N 1
ATOM 564 C CA . ASP A 1 72 ? 5.298 -5.322 -8.350 1.00 93.50 72 ASP A CA 1
ATOM 565 C C . ASP A 1 72 ? 6.593 -4.882 -9.043 1.00 93.50 72 ASP A C 1
ATOM 567 O O . ASP A 1 72 ? 7.226 -5.672 -9.746 1.00 93.50 72 ASP A O 1
ATOM 571 N N . ARG A 1 73 ? 7.055 -3.649 -8.789 1.00 91.50 73 ARG A N 1
ATOM 572 C CA . ARG A 1 73 ? 8.342 -3.153 -9.311 1.00 91.50 73 ARG A CA 1
ATOM 573 C C . ARG A 1 73 ? 9.505 -4.032 -8.861 1.00 91.50 73 ARG A C 1
ATOM 575 O O . ARG A 1 73 ? 10.331 -4.422 -9.683 1.00 91.50 73 ARG A O 1
ATOM 582 N N . ILE A 1 74 ? 9.565 -4.377 -7.574 1.00 90.56 74 ILE A N 1
ATOM 583 C CA . ILE A 1 74 ? 10.625 -5.236 -7.028 1.00 90.56 74 ILE A CA 1
ATOM 584 C C . ILE A 1 74 ? 10.562 -6.645 -7.628 1.00 90.56 74 ILE A C 1
ATOM 586 O O . ILE A 1 74 ? 11.602 -7.174 -8.015 1.00 90.56 74 ILE A O 1
ATOM 590 N N . ILE A 1 75 ? 9.370 -7.235 -7.752 1.00 91.62 75 ILE A N 1
ATOM 591 C CA . ILE A 1 75 ? 9.171 -8.552 -8.376 1.00 91.62 75 ILE A CA 1
ATOM 592 C C . ILE A 1 75 ? 9.634 -8.534 -9.835 1.00 91.62 75 ILE A C 1
ATOM 594 O O . ILE A 1 75 ? 10.320 -9.455 -10.279 1.00 91.62 75 ILE A O 1
ATOM 598 N N . ASN A 1 76 ? 9.320 -7.477 -10.581 1.00 89.06 76 ASN A N 1
ATOM 599 C CA . ASN A 1 76 ? 9.770 -7.329 -11.961 1.00 89.06 76 ASN A CA 1
ATOM 600 C C . ASN A 1 76 ? 11.294 -7.197 -12.045 1.00 89.06 76 ASN A C 1
ATOM 602 O O . ASN A 1 76 ? 11.915 -7.816 -12.911 1.00 89.06 76 ASN A O 1
ATOM 606 N N . LEU A 1 77 ? 11.923 -6.436 -11.143 1.00 87.38 77 LEU A N 1
ATOM 607 C CA . LEU A 1 77 ? 13.384 -6.327 -11.094 1.00 87.38 77 LEU A CA 1
ATOM 608 C C . LEU A 1 77 ? 14.047 -7.680 -10.825 1.00 87.38 77 LEU A C 1
ATOM 610 O O . LEU A 1 77 ? 15.015 -8.033 -11.498 1.00 87.38 77 LEU A O 1
ATOM 614 N N . THR A 1 78 ? 13.537 -8.443 -9.859 1.00 86.88 78 THR A N 1
ATOM 615 C CA . THR A 1 78 ? 14.130 -9.729 -9.469 1.00 86.88 78 THR A CA 1
ATOM 616 C C . THR A 1 78 ? 13.843 -10.825 -10.487 1.00 86.88 78 THR A C 1
ATOM 618 O O . THR A 1 78 ? 14.717 -11.646 -10.741 1.00 86.88 78 THR A O 1
ATOM 621 N N . SER A 1 79 ? 12.687 -10.806 -11.148 1.00 85.06 79 SER A N 1
ATOM 622 C CA . SER A 1 79 ? 12.359 -11.764 -12.213 1.00 85.06 79 SER A CA 1
ATOM 623 C C . SER A 1 79 ? 13.257 -11.584 -13.440 1.00 85.06 79 SER A C 1
ATOM 625 O O . SER A 1 79 ? 13.704 -12.567 -14.027 1.00 85.06 79 SER A O 1
ATOM 627 N N . ASN A 1 80 ? 13.603 -10.339 -13.788 1.00 68.19 80 ASN A N 1
ATOM 628 C CA . ASN A 1 80 ? 14.573 -10.053 -14.851 1.00 68.19 80 ASN A CA 1
ATOM 629 C C . ASN A 1 80 ? 16.016 -10.435 -14.474 1.00 68.19 80 ASN A C 1
ATOM 631 O O . ASN A 1 80 ? 16.839 -10.649 -15.359 1.00 68.19 80 ASN A O 1
ATOM 635 N N . ALA A 1 81 ? 16.337 -10.533 -13.181 1.00 61.84 81 ALA A N 1
ATOM 636 C CA . ALA A 1 81 ? 17.680 -10.865 -12.707 1.00 61.84 81 ALA A CA 1
ATOM 637 C C . ALA A 1 81 ? 18.041 -12.353 -12.863 1.00 61.84 81 ALA A C 1
ATOM 639 O O . ALA A 1 81 ? 19.219 -12.687 -12.909 1.00 61.84 81 ALA A O 1
ATOM 640 N N . VAL A 1 82 ? 17.046 -13.247 -12.918 1.00 57.25 82 VAL A N 1
ATOM 641 C CA . VAL A 1 82 ? 17.253 -14.711 -12.926 1.00 57.25 82 VAL A CA 1
ATOM 642 C C . VAL A 1 82 ? 17.515 -15.261 -14.338 1.00 57.25 82 VAL A C 1
ATOM 644 O O . VAL A 1 82 ? 17.971 -16.390 -14.479 1.00 57.25 82 VAL A O 1
ATOM 647 N N . CYS A 1 83 ? 17.274 -14.468 -15.387 1.00 48.28 83 CYS A N 1
ATOM 648 C CA . CYS A 1 83 ? 17.443 -14.889 -16.785 1.00 48.28 83 CYS A CA 1
ATOM 649 C C . CYS A 1 83 ? 18.623 -14.209 -17.514 1.00 48.28 83 CYS A C 1
ATOM 651 O O . CYS A 1 83 ? 18.656 -14.246 -18.744 1.00 48.28 83 CYS A O 1
ATOM 653 N N . ALA A 1 84 ? 19.550 -13.574 -16.787 1.00 46.00 84 ALA A N 1
ATOM 654 C CA . ALA A 1 84 ? 20.711 -12.869 -17.345 1.00 46.00 84 ALA A CA 1
ATOM 655 C C . ALA A 1 84 ? 22.027 -13.624 -17.115 1.00 46.00 84 ALA A C 1
ATOM 657 O O . ALA A 1 84 ? 22.224 -14.135 -15.990 1.00 46.00 84 ALA A O 1
#

pLDDT: mean 84.93, std 9.41, range [46.0, 93.81]

Sequence (84 aa):
MLLPNKVYSSQDMNDYCLIKMSDFSSLIAISQNCKTPVFALTKEQIRQGGQVLENTLKAQDTFRDRFSTLADRIINLTSNAVCA

Radius of gyration: 16.47 Å; chains: 1; bounding box: 41×27×36 Å

Foldseek 3Di:
DDDPCVLCVVLVNNDPDLDDQDLVPLLVVLCVVVVHDSLGDDLVSSPDDDPVSVVSNVSSVVVVVRVVSSVVSVVSSVVVVVPD